Protein AF-A0A0F2PQG6-F1 (afdb_monomer_lite)

pLDDT: mean 86.45, std 10.86, range [51.84, 97.5]

Secondary structure (DSSP, 8-state):
--TTT----EEE--GGG-S-SSSS--SEEES---SS--BTTSGGGHHHHHHHHHHHTS-HHHHHHHHHHHHHS-GGGS-S-SS-S----TTHHHHHHHHHHHHHH--SSHHHHHHSTT--HHHHHHHHHHHHHHH--PPB------B--

Sequence (149 aa):
MNQASGWARRYHWQGDNVESFVNEPHAAVCGNQAGQVLNMVATDSNKSRNATVYLAGDRPDEVIKTIKRLNEMPPDGLRLLNLPAAHPVPRAARLEKILSRLYDLKPASFEEILAVEGVGPATVRAFALVGEVIYGVKPSHEDPVRYSY

Radius of gyration: 17.91 Å; chains: 1; bounding box: 43×32×55 Å

Foldseek 3Di:
DPPVVPDDKDFAADPVPQPDPQACRGPAIEADDPQFAQRRNYPLNPLLFVLLLVQLQDDLVVVLVVLVVQVPDDLPPDPDDPDRSHDNDPPSVLVSVLSVQSNVVSDPGSVVNVVDPSDDPVSSVVSSVCCCVVVVRHGGRDDRHPYHD

Structure (mmCIF, N/CA/C/O backbone):
data_AF-A0A0F2PQG6-F1
#
_entry.id   AF-A0A0F2PQG6-F1
#
loop_
_atom_site.group_PDB
_atom_site.id
_atom_site.type_symbol
_atom_site.label_atom_id
_atom_site.label_alt_id
_atom_site.label_comp_id
_atom_site.label_asym_id
_atom_site.label_entity_id
_atom_site.label_seq_id
_atom_site.pdbx_PDB_ins_code
_atom_site.Cartn_x
_atom_site.Cartn_y
_atom_site.Cartn_z
_atom_site.occupancy
_atom_site.B_iso_or_equiv
_atom_site.auth_seq_id
_atom_site.auth_comp_id
_atom_site.auth_asym_id
_atom_site.auth_atom_id
_atom_site.pdbx_PDB_model_num
ATOM 1 N N . MET A 1 1 ? -14.014 9.866 -1.090 1.00 69.12 1 MET A N 1
ATOM 2 C CA . MET A 1 1 ? -15.396 10.088 -1.557 1.00 69.12 1 MET A CA 1
ATOM 3 C C . MET A 1 1 ? -15.684 9.106 -2.679 1.00 69.12 1 MET A C 1
ATOM 5 O O . MET A 1 1 ? -14.868 8.996 -3.590 1.00 69.12 1 MET A O 1
ATOM 9 N N . ASN A 1 2 ? -16.770 8.346 -2.578 1.00 81.69 2 ASN A N 1
ATOM 10 C CA . ASN A 1 2 ? -17.289 7.540 -3.674 1.00 81.69 2 ASN A CA 1
ATOM 11 C C . ASN A 1 2 ? -17.864 8.502 -4.722 1.00 81.69 2 ASN A C 1
ATOM 13 O O . ASN A 1 2 ? -18.748 9.292 -4.409 1.00 81.69 2 ASN A O 1
ATOM 17 N N . GLN A 1 3 ? -17.329 8.466 -5.942 1.00 84.31 3 GLN A N 1
ATOM 18 C CA . GLN A 1 3 ? -17.708 9.408 -7.001 1.00 84.31 3 GLN A CA 1
ATOM 19 C C . GLN A 1 3 ? -19.119 9.153 -7.553 1.00 84.31 3 GLN A C 1
ATOM 21 O O . GLN A 1 3 ? -19.737 10.076 -8.062 1.00 84.31 3 GLN A O 1
ATOM 26 N N . ALA A 1 4 ? -19.637 7.926 -7.440 1.00 87.00 4 ALA A N 1
ATOM 27 C CA . ALA A 1 4 ? -20.968 7.575 -7.928 1.00 87.00 4 ALA A CA 1
ATOM 28 C C . ALA A 1 4 ? -22.068 7.983 -6.939 1.00 87.00 4 ALA A C 1
ATOM 30 O O . ALA A 1 4 ? -23.090 8.523 -7.343 1.00 87.00 4 ALA A O 1
ATOM 31 N N . SER A 1 5 ? -21.860 7.734 -5.643 1.00 85.38 5 SER A N 1
ATOM 32 C CA . SER A 1 5 ? -22.865 8.033 -4.616 1.00 85.38 5 SER A CA 1
ATOM 33 C C . SER A 1 5 ? -22.683 9.399 -3.948 1.00 85.38 5 SER A C 1
ATOM 35 O O . SER A 1 5 ? -23.576 9.850 -3.241 1.00 85.38 5 SER A O 1
ATOM 37 N N . GLY A 1 6 ? -21.528 10.048 -4.121 1.00 85.94 6 GLY A N 1
ATOM 38 C CA . GLY A 1 6 ? -21.178 11.309 -3.456 1.00 85.94 6 GLY A CA 1
ATOM 39 C C . GLY A 1 6 ? -20.804 11.166 -1.974 1.00 85.94 6 GLY A C 1
ATOM 40 O O . GLY A 1 6 ? -20.377 12.134 -1.351 1.00 85.94 6 GLY A O 1
ATOM 41 N N . TRP A 1 7 ? -20.905 9.966 -1.394 1.00 86.44 7 TRP A N 1
ATOM 42 C CA . TRP A 1 7 ? -20.660 9.740 0.033 1.00 86.44 7 TRP A CA 1
ATOM 43 C C . TRP A 1 7 ? -19.180 9.506 0.360 1.00 86.44 7 TRP A C 1
ATOM 45 O O . TRP A 1 7 ? -18.403 8.973 -0.437 1.00 86.44 7 TRP A O 1
ATOM 55 N N . ALA A 1 8 ? -18.771 9.859 1.577 1.00 89.19 8 ALA A N 1
ATOM 56 C CA . ALA A 1 8 ? -17.450 9.561 2.123 1.00 89.19 8 ALA A CA 1
ATOM 57 C C . ALA A 1 8 ? -17.571 8.903 3.503 1.00 89.19 8 ALA A C 1
ATOM 59 O O . ALA A 1 8 ? -18.499 9.193 4.252 1.00 89.19 8 ALA A O 1
ATOM 60 N N . ARG A 1 9 ? -16.616 8.027 3.832 1.00 91.69 9 ARG A N 1
ATOM 61 C CA . ARG A 1 9 ? -16.484 7.455 5.177 1.00 91.69 9 ARG A CA 1
ATOM 62 C C . ARG A 1 9 ? -15.875 8.485 6.120 1.00 91.69 9 ARG A C 1
ATOM 64 O O . ARG A 1 9 ? -15.018 9.264 5.697 1.00 91.69 9 ARG A O 1
ATOM 71 N N . ARG A 1 10 ? -16.288 8.454 7.384 1.00 93.19 10 ARG A N 1
ATOM 72 C CA . ARG A 1 10 ? -15.707 9.248 8.469 1.00 93.19 10 ARG A CA 1
ATOM 73 C C . ARG A 1 10 ? -14.801 8.349 9.298 1.00 93.19 10 ARG A C 1
ATOM 75 O O . ARG A 1 10 ? -15.239 7.308 9.778 1.00 93.19 10 ARG A O 1
ATOM 82 N N . TYR A 1 11 ? -13.545 8.748 9.427 1.00 93.56 11 TYR A N 1
ATOM 83 C CA . TYR A 1 11 ? -12.532 8.021 10.181 1.00 93.56 11 TYR A CA 1
ATOM 84 C C . TYR A 1 11 ? -12.306 8.746 11.502 1.00 93.56 11 TYR A C 1
ATOM 86 O O . TYR A 1 11 ? -12.024 9.943 11.505 1.00 93.56 11 TYR A O 1
ATOM 94 N N . HIS A 1 12 ? -12.459 8.031 12.612 1.00 93.44 12 HIS A N 1
ATOM 95 C CA . HIS A 1 12 ? -12.332 8.581 13.956 1.00 93.44 12 HIS A CA 1
ATOM 96 C C . HIS A 1 12 ? -11.060 8.062 14.611 1.00 93.44 12 HIS A C 1
ATOM 98 O O . HIS A 1 12 ? -10.845 6.853 14.704 1.00 93.44 12 HIS A O 1
ATOM 104 N N . TRP A 1 13 ? -10.229 9.000 15.049 1.00 92.88 13 TRP A N 1
ATOM 105 C CA . TRP A 1 13 ? -8.977 8.745 15.745 1.00 92.88 13 TRP A CA 1
ATOM 106 C C . TRP A 1 13 ? -9.154 9.182 17.193 1.00 92.88 13 TRP A C 1
ATOM 108 O O . TRP A 1 13 ? -9.663 10.273 17.451 1.00 92.88 13 TRP A O 1
ATOM 118 N N . GLN A 1 14 ? -8.748 8.333 18.129 1.00 89.75 14 GLN A N 1
ATOM 119 C CA . GLN A 1 14 ? -8.690 8.679 19.542 1.00 89.75 14 GLN A CA 1
ATOM 120 C C . GLN A 1 14 ? -7.217 8.730 19.919 1.00 89.75 14 GLN A C 1
ATOM 122 O O . GLN A 1 14 ? -6.622 7.681 20.127 1.00 89.75 14 GLN A O 1
ATOM 127 N N . GLY A 1 15 ? -6.638 9.936 19.919 1.00 85.56 15 GLY A N 1
ATOM 128 C CA . GLY A 1 15 ? -5.185 10.149 19.961 1.00 85.56 15 GLY A CA 1
ATOM 129 C C . GLY A 1 15 ? -4.469 9.363 21.058 1.00 85.56 15 GLY A C 1
ATOM 130 O O . GLY A 1 15 ? -3.452 8.742 20.778 1.00 85.56 15 GLY A O 1
ATOM 131 N N . ASP A 1 16 ? -5.061 9.297 22.251 1.00 89.00 16 ASP A N 1
ATOM 132 C CA . ASP A 1 16 ? -4.507 8.572 23.405 1.00 89.00 16 ASP A CA 1
ATOM 133 C C . ASP A 1 16 ? -4.369 7.053 23.182 1.00 89.00 16 ASP A C 1
ATOM 135 O O . ASP A 1 16 ? -3.598 6.399 23.876 1.00 89.00 16 ASP A O 1
ATOM 139 N N . ASN A 1 17 ? -5.096 6.494 22.210 1.00 87.00 17 ASN A N 1
ATOM 140 C CA . ASN A 1 17 ? -5.131 5.065 21.893 1.00 87.00 17 ASN A CA 1
ATOM 141 C C . ASN A 1 17 ? -4.442 4.728 20.556 1.00 87.00 17 ASN A C 1
ATOM 143 O O . ASN A 1 17 ? -4.485 3.574 20.129 1.00 87.00 17 ASN A O 1
ATOM 147 N N . VAL A 1 18 ? -3.862 5.706 19.847 1.00 92.50 18 VAL A N 1
ATOM 148 C CA . VAL A 1 18 ? -3.194 5.445 18.562 1.00 92.50 18 VAL A CA 1
ATOM 149 C C . VAL A 1 18 ? -1.755 5.003 18.813 1.00 92.50 18 VAL A C 1
ATOM 151 O O . VAL A 1 18 ? -0.879 5.823 19.071 1.00 92.50 18 VAL A O 1
ATOM 154 N N . GLU A 1 19 ? -1.504 3.701 18.690 1.00 92.81 19 GLU A N 1
ATOM 155 C CA . GLU A 1 19 ? -0.155 3.121 18.804 1.00 92.81 19 GLU A CA 1
ATOM 156 C C . GLU A 1 19 ? 0.602 3.090 17.464 1.00 92.81 19 GLU A C 1
ATOM 158 O O . GLU A 1 19 ? 1.830 3.091 17.433 1.00 92.81 19 GLU A O 1
ATOM 163 N N . SER A 1 20 ? -0.120 3.058 16.341 1.00 94.06 20 SER A N 1
ATOM 164 C CA . SER A 1 20 ? 0.443 3.046 14.987 1.00 94.06 20 SER A CA 1
ATOM 165 C C . SER A 1 20 ? -0.501 3.742 14.019 1.00 94.06 20 SER A C 1
ATOM 167 O O . SER A 1 20 ? -1.717 3.596 14.125 1.00 94.06 20 SER A O 1
ATOM 169 N N . PHE A 1 21 ? 0.046 4.441 13.022 1.00 93.62 21 PHE A N 1
ATOM 170 C CA . PHE A 1 21 ? -0.755 5.081 11.977 1.00 93.62 21 PHE A CA 1
ATOM 171 C C . PHE A 1 21 ? -1.148 4.123 10.849 1.00 93.62 21 PHE A C 1
ATOM 173 O O . PHE A 1 21 ? -1.991 4.455 10.012 1.00 93.62 21 PHE A O 1
ATOM 180 N N . VAL A 1 22 ? -0.557 2.926 10.819 1.00 95.81 22 VAL A N 1
ATOM 181 C CA . VAL A 1 22 ? -0.751 1.929 9.755 1.00 95.81 22 VAL A CA 1
ATOM 182 C C . VAL A 1 22 ? -1.233 0.575 10.255 1.00 95.81 22 VAL A C 1
ATOM 184 O O . VAL A 1 22 ? -1.389 -0.341 9.448 1.00 95.81 22 VAL A O 1
ATOM 187 N N . ASN A 1 23 ? -1.475 0.436 11.556 1.00 96.62 23 ASN A N 1
ATOM 188 C CA . ASN A 1 23 ? -2.020 -0.777 12.144 1.00 96.62 23 ASN A CA 1
ATOM 189 C C . ASN A 1 23 ? -3.152 -0.437 13.115 1.00 96.62 23 ASN A C 1
ATOM 191 O O . ASN A 1 23 ? -2.897 0.100 14.185 1.00 96.62 23 ASN A O 1
ATOM 195 N N . GLU A 1 24 ? -4.389 -0.723 12.707 1.00 95.19 24 GLU A N 1
ATOM 196 C CA . GLU A 1 24 ? -5.619 -0.428 13.457 1.00 95.19 24 GLU A CA 1
ATOM 197 C C . GLU A 1 24 ? -5.676 0.992 14.079 1.00 95.19 24 GLU A C 1
ATOM 199 O O . GLU A 1 24 ? -6.054 1.136 15.240 1.00 95.19 24 GLU A O 1
ATOM 204 N N . PRO A 1 25 ? -5.361 2.078 13.332 1.00 95.12 25 PRO A N 1
ATOM 205 C CA . PRO A 1 25 ? -5.304 3.436 13.899 1.00 95.12 25 PRO A CA 1
ATOM 206 C C . PRO A 1 25 ? -6.679 4.002 14.293 1.00 95.12 25 PRO A C 1
ATOM 208 O O . PRO A 1 25 ? -6.782 5.037 14.951 1.00 95.12 25 PRO A O 1
ATOM 211 N N . HIS A 1 26 ? -7.762 3.387 13.814 1.00 94.44 26 HIS A N 1
ATOM 212 C CA . HIS A 1 26 ? -9.105 3.947 13.881 1.00 94.44 26 HIS A CA 1
ATOM 213 C C . HIS A 1 26 ? -9.875 3.406 15.087 1.00 94.44 26 HIS A C 1
ATOM 215 O O . HIS A 1 26 ? -10.174 2.215 15.162 1.00 94.44 26 HIS A O 1
ATOM 221 N N . ALA A 1 27 ? -10.326 4.304 15.965 1.00 92.81 27 ALA A N 1
ATOM 222 C CA . ALA A 1 27 ? -11.284 3.962 17.016 1.00 92.81 27 ALA A CA 1
ATOM 223 C C . ALA A 1 27 ? -12.649 3.571 16.416 1.00 92.81 27 ALA A C 1
ATOM 225 O O . ALA A 1 27 ? -13.324 2.654 16.893 1.00 92.81 27 ALA A O 1
ATOM 226 N N . ALA A 1 28 ? -13.045 4.242 15.329 1.00 92.75 28 ALA A N 1
ATOM 227 C CA . ALA A 1 28 ? -14.241 3.913 14.564 1.00 92.75 28 ALA A CA 1
ATOM 228 C C . ALA A 1 28 ? -14.132 4.359 13.100 1.00 92.75 28 ALA A C 1
ATOM 230 O O . ALA A 1 28 ? -13.486 5.358 12.775 1.00 92.75 28 ALA A O 1
ATOM 231 N N . VAL A 1 29 ? -14.837 3.642 12.223 1.00 94.50 29 VAL A N 1
ATOM 232 C CA . VAL A 1 29 ? -15.078 4.047 10.835 1.00 94.50 29 VAL A CA 1
ATOM 233 C C . VAL A 1 29 ? -16.584 4.042 10.600 1.00 94.50 29 VAL A C 1
ATOM 235 O O . VAL A 1 29 ? -17.230 3.000 10.730 1.00 94.50 29 VAL A O 1
ATOM 238 N N . CYS A 1 30 ? -17.136 5.207 10.268 1.00 94.06 30 CYS A N 1
ATOM 239 C CA . CYS A 1 30 ? -18.568 5.397 10.052 1.00 94.06 30 CYS A CA 1
ATOM 240 C C . CYS A 1 30 ? -18.869 5.607 8.562 1.00 94.06 30 CYS A C 1
ATOM 242 O O . CYS A 1 30 ? -18.208 6.405 7.886 1.00 94.06 30 CYS A O 1
ATOM 244 N N . GLY A 1 31 ? -19.875 4.909 8.046 1.00 91.12 31 GLY A N 1
ATOM 245 C CA . GLY A 1 31 ? -20.348 5.022 6.670 1.00 91.12 31 GLY A CA 1
ATOM 246 C C . GLY A 1 31 ? -21.074 3.761 6.212 1.00 91.12 31 GLY A C 1
ATOM 247 O O . GLY A 1 31 ? -21.357 2.869 7.000 1.00 91.12 31 GLY A O 1
ATOM 248 N N . ASN A 1 32 ? -21.349 3.666 4.914 1.00 89.38 32 ASN A N 1
ATOM 249 C CA . ASN A 1 32 ? -21.973 2.471 4.351 1.00 89.38 32 ASN A CA 1
ATOM 250 C C . ASN A 1 32 ? -20.923 1.391 4.070 1.00 89.38 32 ASN A C 1
ATOM 252 O O . ASN A 1 32 ? -19.852 1.679 3.513 1.00 89.38 32 ASN A O 1
ATOM 256 N N . GLN A 1 33 ? -21.261 0.147 4.415 1.00 87.69 33 GLN A N 1
ATOM 257 C CA . GLN A 1 33 ? -20.482 -1.019 4.012 1.00 87.69 33 GLN A CA 1
ATOM 258 C C . GLN A 1 33 ? -20.489 -1.152 2.484 1.00 87.69 33 GLN A C 1
ATOM 260 O O . GLN A 1 33 ? -21.506 -0.945 1.822 1.00 87.69 33 GLN A O 1
ATOM 265 N N . ALA A 1 34 ? -19.328 -1.473 1.926 1.00 83.94 34 ALA A N 1
ATOM 266 C CA . ALA A 1 34 ? -19.084 -1.634 0.497 1.00 83.94 34 ALA A CA 1
ATOM 267 C C . ALA A 1 34 ? -18.721 -3.084 0.121 1.00 83.94 34 ALA A C 1
ATOM 269 O O . ALA A 1 34 ? -18.390 -3.349 -1.034 1.00 83.94 34 ALA A O 1
ATOM 270 N N . GLY A 1 35 ? -18.789 -4.024 1.071 1.00 86.12 35 GLY A N 1
ATOM 271 C CA . GLY A 1 35 ? -18.438 -5.427 0.855 1.00 86.12 35 GL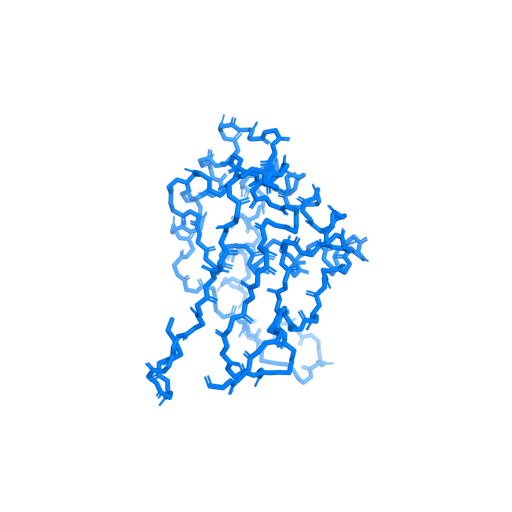Y A CA 1
ATOM 272 C C . GLY A 1 35 ? -16.927 -5.639 0.908 1.00 86.12 35 GLY A C 1
ATOM 273 O O . GLY A 1 35 ? -16.334 -5.525 1.973 1.00 86.12 35 GLY A O 1
ATOM 274 N N . GLN A 1 36 ? -16.299 -5.953 -0.228 1.00 89.88 36 GLN A N 1
ATOM 275 C CA . GLN A 1 36 ? -14.852 -6.180 -0.286 1.00 89.88 36 GLN A CA 1
ATOM 276 C C . GLN A 1 36 ? -14.085 -4.868 -0.465 1.00 89.88 36 GLN A C 1
ATOM 278 O O . GLN A 1 36 ? -14.170 -4.214 -1.508 1.00 89.88 36 GLN A O 1
ATOM 283 N N . VAL A 1 37 ? -13.289 -4.503 0.539 1.00 92.00 37 VAL A N 1
ATOM 284 C CA . VAL A 1 37 ? -12.478 -3.280 0.543 1.00 92.00 37 VAL A CA 1
ATOM 285 C C . VAL A 1 37 ? -11.050 -3.632 0.906 1.00 92.00 37 VAL A C 1
ATOM 287 O O . VAL A 1 37 ? -10.818 -4.216 1.952 1.00 92.00 37 VAL A O 1
ATOM 290 N N . LEU A 1 38 ? -10.080 -3.224 0.084 1.00 94.69 38 LEU A N 1
ATOM 291 C CA . LEU A 1 38 ? -8.670 -3.372 0.442 1.00 94.69 38 LEU A CA 1
ATOM 292 C C . LEU A 1 38 ? -8.361 -2.560 1.710 1.00 94.69 38 LEU A C 1
ATOM 294 O O . LEU A 1 38 ? -8.299 -1.327 1.662 1.00 94.69 38 LEU A O 1
ATOM 298 N N . ASN A 1 39 ? -8.124 -3.255 2.818 1.00 95.88 39 ASN A N 1
ATOM 299 C CA . ASN A 1 39 ? -7.849 -2.670 4.120 1.00 95.88 39 ASN A CA 1
ATOM 300 C C . ASN A 1 39 ? -6.388 -2.911 4.521 1.00 95.88 39 ASN A C 1
ATOM 302 O O . ASN A 1 39 ? -6.057 -3.834 5.264 1.00 95.88 39 ASN A O 1
ATOM 306 N N . MET A 1 40 ? -5.490 -2.047 4.043 1.00 96.75 40 MET A N 1
ATOM 307 C CA . MET A 1 40 ? -4.054 -2.154 4.340 1.00 96.75 40 MET A CA 1
ATOM 308 C C . MET A 1 40 ? -3.684 -1.814 5.785 1.00 96.75 40 MET A C 1
ATOM 310 O O . MET A 1 40 ? -2.555 -2.094 6.177 1.00 96.75 40 MET A O 1
ATOM 314 N N . VAL A 1 41 ? -4.598 -1.238 6.573 1.00 96.38 41 VAL A N 1
ATOM 315 C CA . VAL A 1 41 ? -4.353 -0.928 7.992 1.00 96.38 41 VAL A CA 1
ATOM 316 C C . VAL A 1 41 ? -4.865 -2.009 8.940 1.00 96.38 41 VAL A C 1
ATOM 318 O O . VAL A 1 41 ? -4.593 -1.927 10.131 1.00 96.38 41 VAL A O 1
ATOM 321 N N . ALA A 1 42 ? -5.553 -3.035 8.427 1.00 97.12 42 ALA A N 1
ATOM 322 C CA . ALA A 1 42 ? -5.938 -4.192 9.227 1.00 97.12 42 ALA A CA 1
ATOM 323 C C . ALA A 1 42 ? -4.703 -4.903 9.794 1.00 97.12 42 ALA A C 1
ATOM 325 O O . ALA A 1 42 ? -3.683 -5.015 9.101 1.00 97.12 42 ALA A O 1
ATOM 326 N N . THR A 1 43 ? -4.800 -5.462 10.997 1.00 96.62 43 THR A N 1
ATOM 327 C CA . THR A 1 43 ? -3.711 -6.270 11.583 1.00 96.62 43 THR A CA 1
ATOM 328 C C . THR A 1 43 ? -3.306 -7.421 10.662 1.00 96.62 43 THR A C 1
ATOM 330 O O . THR A 1 43 ? -2.116 -7.634 10.408 1.00 96.62 43 THR A O 1
ATOM 333 N N . ASP A 1 44 ? -4.286 -8.074 10.042 1.00 96.56 44 ASP A N 1
ATOM 334 C CA . ASP A 1 44 ? -4.071 -9.184 9.108 1.00 96.56 44 ASP A CA 1
ATOM 335 C C . ASP A 1 44 ? -3.285 -8.781 7.849 1.00 96.56 44 ASP A C 1
ATOM 337 O O . ASP A 1 44 ? -2.608 -9.605 7.233 1.00 96.56 44 ASP A O 1
ATOM 341 N N . SER A 1 45 ? -3.280 -7.491 7.501 1.00 97.50 45 SER A N 1
ATOM 342 C CA . SER A 1 45 ? -2.541 -6.955 6.352 1.00 97.50 45 SER A CA 1
ATOM 343 C C . SER A 1 45 ? -1.047 -6.746 6.617 1.00 97.50 45 SER A C 1
ATOM 345 O O . SER A 1 45 ? -0.337 -6.286 5.721 1.00 97.50 45 SER A O 1
ATOM 347 N N . ASN A 1 46 ? -0.526 -7.094 7.800 1.00 97.19 46 ASN A N 1
ATOM 348 C CA . ASN A 1 46 ? 0.871 -6.836 8.163 1.00 97.19 46 ASN A CA 1
ATOM 349 C C . ASN A 1 46 ? 1.881 -7.430 7.166 1.00 97.19 46 ASN A C 1
ATOM 351 O O . ASN A 1 46 ? 2.811 -6.756 6.725 1.00 97.19 46 ASN A O 1
ATOM 355 N N . LYS A 1 47 ? 1.664 -8.676 6.731 1.00 97.12 47 LYS A N 1
ATOM 356 C CA . LYS A 1 47 ? 2.536 -9.317 5.732 1.00 97.12 47 LYS A CA 1
ATOM 357 C C . LYS A 1 47 ? 2.477 -8.609 4.375 1.00 97.12 47 LYS A C 1
ATOM 359 O O . LYS A 1 47 ? 3.504 -8.486 3.714 1.00 97.12 47 LYS A O 1
ATOM 364 N N . SER A 1 48 ? 1.303 -8.111 3.985 1.00 96.50 48 SER A N 1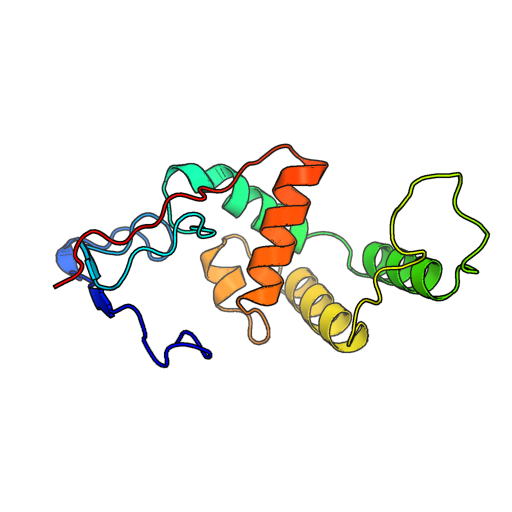
ATOM 365 C CA . SER A 1 48 ? 1.123 -7.349 2.744 1.00 96.50 48 SER A CA 1
ATOM 366 C C . SER A 1 48 ? 1.821 -5.981 2.810 1.00 96.50 48 SER A C 1
ATOM 368 O O . SER A 1 48 ? 2.485 -5.574 1.853 1.00 96.50 48 SER A O 1
ATOM 370 N N . ARG A 1 49 ? 1.777 -5.302 3.969 1.00 96.88 49 ARG A N 1
ATOM 371 C CA . ARG A 1 49 ? 2.560 -4.077 4.218 1.00 96.88 49 ARG A CA 1
ATOM 372 C C . ARG A 1 49 ? 4.062 -4.337 4.104 1.00 96.88 49 ARG A C 1
ATOM 374 O O . ARG A 1 49 ? 4.745 -3.605 3.395 1.00 96.88 49 ARG A O 1
ATOM 381 N N . ASN A 1 50 ? 4.565 -5.411 4.712 1.00 95.81 50 ASN A N 1
ATOM 382 C CA . ASN A 1 50 ? 5.986 -5.768 4.634 1.00 95.81 50 ASN A CA 1
ATOM 383 C C . ASN A 1 50 ? 6.426 -6.101 3.204 1.00 95.81 50 ASN A C 1
ATOM 385 O O . ASN A 1 50 ? 7.490 -5.664 2.774 1.00 95.81 50 ASN A O 1
ATOM 389 N N . ALA A 1 51 ? 5.598 -6.816 2.438 1.00 94.31 51 ALA A N 1
ATOM 390 C CA . ALA A 1 51 ? 5.881 -7.056 1.026 1.00 94.31 51 ALA A CA 1
ATOM 391 C C . ALA A 1 51 ? 5.863 -5.764 0.202 1.00 94.31 51 ALA A C 1
ATOM 393 O O . ALA A 1 51 ? 6.661 -5.627 -0.715 1.00 94.31 51 ALA A O 1
ATOM 394 N N . THR A 1 52 ? 5.008 -4.796 0.546 1.00 94.19 52 THR A N 1
ATOM 395 C CA . THR A 1 52 ? 5.030 -3.468 -0.088 1.00 94.19 52 THR A CA 1
ATOM 396 C C . THR A 1 52 ? 6.359 -2.758 0.169 1.00 94.19 52 THR A C 1
ATOM 398 O O . THR A 1 52 ? 6.929 -2.193 -0.760 1.00 94.19 52 THR A O 1
ATOM 401 N N . VAL A 1 53 ? 6.881 -2.827 1.399 1.00 94.38 53 VAL A N 1
ATOM 402 C CA . VAL A 1 53 ? 8.205 -2.278 1.744 1.00 94.38 53 VAL A CA 1
ATOM 403 C C . VAL A 1 53 ? 9.315 -2.966 0.964 1.00 94.38 53 VAL A C 1
ATOM 405 O O . VAL A 1 53 ? 10.150 -2.300 0.358 1.00 94.38 53 VAL A O 1
ATOM 408 N N . TYR A 1 54 ? 9.278 -4.294 0.911 1.00 91.69 54 TYR A N 1
ATOM 409 C CA . TYR A 1 54 ? 10.236 -5.084 0.150 1.00 91.69 54 TYR A CA 1
ATOM 410 C C . TYR A 1 54 ? 10.228 -4.727 -1.346 1.00 91.69 54 TYR A C 1
ATOM 412 O O . TYR A 1 54 ? 11.266 -4.378 -1.901 1.00 91.69 54 TYR A O 1
ATOM 420 N N . LEU A 1 55 ? 9.049 -4.726 -1.975 1.00 89.25 55 LEU A N 1
ATOM 421 C CA . LEU A 1 55 ? 8.863 -4.408 -3.394 1.00 89.25 55 LEU A CA 1
ATOM 422 C C . LEU A 1 55 ? 9.254 -2.967 -3.744 1.00 89.25 55 LEU A C 1
ATOM 424 O O . LEU A 1 55 ? 9.687 -2.700 -4.860 1.00 89.25 55 LEU A O 1
ATOM 428 N N . ALA A 1 56 ? 9.102 -2.022 -2.814 1.00 88.00 56 ALA A N 1
ATOM 429 C CA . ALA A 1 56 ? 9.533 -0.641 -3.023 1.00 88.00 56 ALA A CA 1
ATOM 430 C C . ALA A 1 56 ? 11.065 -0.502 -3.111 1.00 88.00 56 ALA A C 1
ATOM 432 O O . ALA A 1 56 ? 11.551 0.471 -3.686 1.00 88.00 56 ALA A O 1
ATOM 433 N N . GLY A 1 57 ? 11.812 -1.465 -2.560 1.00 82.94 57 GLY A N 1
ATOM 434 C CA . GLY A 1 57 ? 13.271 -1.533 -2.634 1.00 82.94 57 GLY A CA 1
ATOM 435 C C . GLY A 1 57 ? 13.820 -2.218 -3.891 1.00 82.94 57 GLY A C 1
ATOM 436 O O . GLY A 1 57 ? 15.039 -2.232 -4.078 1.00 82.94 57 GLY A O 1
ATOM 437 N N . ASP A 1 58 ? 12.963 -2.777 -4.752 1.00 78.94 58 ASP A N 1
ATOM 438 C CA . ASP A 1 58 ? 13.393 -3.430 -5.991 1.00 78.94 58 ASP A CA 1
ATOM 439 C C . ASP A 1 58 ? 13.873 -2.423 -7.042 1.00 78.94 58 ASP A C 1
ATOM 441 O O . ASP A 1 58 ? 13.419 -1.280 -7.108 1.00 78.94 58 ASP A O 1
ATOM 445 N N . ARG A 1 59 ? 14.794 -2.868 -7.909 1.00 79.38 59 ARG A N 1
ATOM 446 C CA . ARG A 1 59 ? 15.366 -2.031 -8.973 1.00 79.38 59 ARG A CA 1
ATOM 447 C C . ARG A 1 59 ? 14.288 -1.641 -9.997 1.00 79.38 59 ARG A C 1
ATOM 449 O O . AR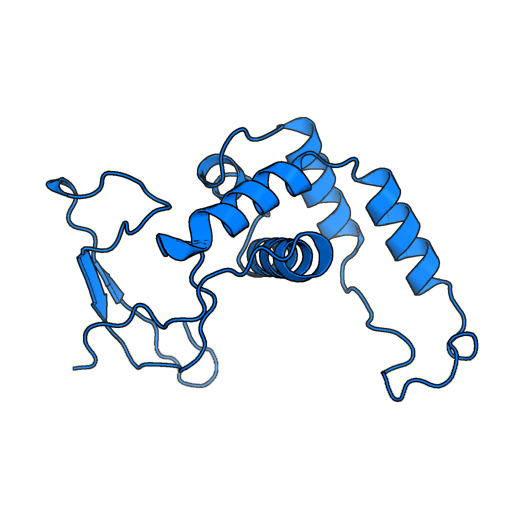G A 1 59 ? 13.806 -2.520 -10.718 1.00 79.38 59 ARG A O 1
ATOM 456 N N . PRO A 1 60 ? 13.971 -0.341 -10.152 1.00 80.50 60 PRO A N 1
ATOM 457 C CA . PRO A 1 60 ? 12.941 0.123 -11.081 1.00 80.50 60 PRO A CA 1
ATOM 458 C C . PRO A 1 60 ? 13.222 -0.266 -12.536 1.00 80.50 60 PRO A C 1
ATOM 460 O O . PRO A 1 60 ? 12.290 -0.556 -13.284 1.00 80.50 60 PRO A O 1
ATOM 463 N N . ASP A 1 61 ? 14.497 -0.321 -12.930 1.00 83.19 61 ASP A N 1
ATOM 464 C CA . ASP A 1 61 ? 14.920 -0.552 -14.315 1.00 83.19 61 ASP A CA 1
ATOM 465 C C . ASP A 1 61 ? 14.375 -1.857 -14.905 1.00 83.19 61 ASP A C 1
ATOM 467 O O . ASP A 1 61 ? 13.902 -1.871 -16.043 1.00 83.19 61 ASP A O 1
ATOM 471 N N . GLU A 1 62 ? 14.377 -2.948 -14.134 1.00 81.38 62 GLU A N 1
ATOM 472 C CA . GLU A 1 62 ? 13.873 -4.247 -14.600 1.00 81.38 62 GLU A CA 1
ATOM 473 C C . GLU A 1 62 ? 12.347 -4.233 -14.771 1.00 81.38 62 GLU A C 1
ATOM 475 O O . GLU A 1 62 ? 11.810 -4.777 -15.745 1.00 81.38 62 GLU A O 1
ATOM 480 N N . VAL A 1 63 ? 11.639 -3.536 -13.876 1.00 79.81 63 VAL A N 1
ATOM 481 C CA . VAL A 1 63 ? 10.184 -3.348 -13.963 1.00 79.81 63 VAL A CA 1
ATOM 482 C C . VAL A 1 63 ? 9.837 -2.525 -15.203 1.00 79.81 63 VAL A C 1
ATOM 484 O O . VAL A 1 63 ? 8.984 -2.922 -16.000 1.00 79.81 63 VAL A O 1
ATOM 487 N N . ILE A 1 64 ? 10.539 -1.412 -15.427 1.00 83.19 64 ILE A N 1
ATOM 488 C CA . ILE A 1 64 ? 10.315 -0.536 -16.581 1.00 83.19 64 ILE A CA 1
ATOM 489 C C . ILE A 1 64 ? 10.666 -1.235 -17.892 1.00 83.19 64 ILE A C 1
ATOM 491 O O . ILE A 1 64 ? 9.903 -1.140 -18.856 1.00 83.19 64 ILE A O 1
ATOM 495 N N . LYS A 1 65 ? 11.770 -1.982 -17.935 1.00 85.00 65 LYS A N 1
ATOM 496 C CA . LYS A 1 65 ? 12.153 -2.798 -19.092 1.00 85.00 65 LYS A CA 1
ATOM 497 C C . LYS A 1 65 ? 11.073 -3.823 -19.436 1.00 85.00 65 LYS A C 1
ATOM 499 O O . LYS A 1 65 ? 10.723 -3.969 -20.607 1.00 85.00 65 LYS A O 1
ATOM 504 N N . THR A 1 66 ? 10.506 -4.483 -18.428 1.00 81.06 66 THR A N 1
ATOM 505 C CA . THR A 1 66 ? 9.410 -5.444 -18.612 1.00 81.06 66 THR A CA 1
ATOM 506 C C . THR A 1 66 ? 8.151 -4.760 -19.144 1.00 81.06 66 THR A C 1
ATOM 508 O O . THR A 1 66 ? 7.567 -5.234 -20.116 1.00 81.06 66 THR A O 1
ATOM 511 N N . ILE A 1 67 ? 7.765 -3.610 -18.583 1.00 79.12 67 ILE A N 1
ATOM 512 C CA . ILE A 1 67 ? 6.597 -2.841 -19.044 1.00 79.12 67 ILE A CA 1
ATOM 513 C C . ILE A 1 67 ? 6.777 -2.354 -20.488 1.00 79.12 67 ILE A C 1
ATOM 515 O O . ILE A 1 67 ? 5.850 -2.471 -21.288 1.00 79.12 67 ILE A O 1
ATOM 519 N N . LYS A 1 68 ? 7.959 -1.832 -20.846 1.00 81.94 68 LYS A N 1
ATOM 520 C CA . LYS A 1 68 ? 8.270 -1.403 -22.222 1.00 81.94 68 LYS A CA 1
ATOM 521 C C . LYS A 1 68 ? 8.140 -2.570 -23.197 1.00 81.94 68 LYS A C 1
ATOM 523 O O . LYS A 1 68 ? 7.408 -2.457 -24.173 1.00 81.94 68 LYS A O 1
ATOM 528 N N . ARG A 1 69 ? 8.731 -3.720 -22.855 1.00 81.25 69 ARG A N 1
ATOM 529 C CA . ARG A 1 69 ? 8.609 -4.950 -23.646 1.00 81.25 69 ARG A CA 1
ATOM 530 C C . ARG A 1 69 ? 7.151 -5.375 -23.833 1.00 81.25 69 ARG A C 1
ATOM 532 O O . ARG A 1 69 ? 6.779 -5.723 -24.943 1.00 81.25 69 ARG A O 1
ATOM 539 N N . LEU A 1 70 ? 6.330 -5.339 -22.780 1.00 75.12 70 LEU A N 1
ATOM 540 C CA . LEU A 1 70 ? 4.905 -5.689 -22.866 1.00 75.12 70 LEU A CA 1
ATOM 541 C C . LEU A 1 70 ? 4.122 -4.743 -23.787 1.00 75.12 70 LEU A C 1
ATOM 543 O O . LEU A 1 70 ? 3.270 -5.206 -24.536 1.00 75.12 70 LEU A O 1
ATOM 547 N N . ASN A 1 71 ? 4.422 -3.441 -23.765 1.00 74.44 71 ASN A N 1
ATOM 548 C CA . ASN A 1 71 ? 3.779 -2.466 -24.654 1.00 74.44 71 ASN A CA 1
ATOM 549 C C . ASN A 1 71 ? 4.188 -2.635 -26.128 1.00 74.44 71 ASN A C 1
ATOM 551 O O . ASN A 1 71 ? 3.423 -2.269 -27.015 1.00 74.44 71 ASN A O 1
ATOM 555 N N . GLU A 1 72 ? 5.388 -3.155 -26.387 1.00 78.38 72 GLU A N 1
ATOM 556 C CA . GLU A 1 72 ? 5.922 -3.396 -27.734 1.00 78.38 72 GLU A CA 1
ATOM 557 C C . GLU A 1 72 ? 5.508 -4.764 -28.308 1.00 78.38 72 GLU A C 1
ATOM 559 O O . GLU A 1 72 ? 5.722 -5.023 -29.493 1.00 78.38 72 GLU A O 1
ATOM 564 N N . MET A 1 73 ? 4.927 -5.658 -27.496 1.00 70.56 73 MET A N 1
ATOM 565 C CA . MET A 1 73 ? 4.518 -6.986 -27.956 1.00 70.56 73 MET A CA 1
ATOM 566 C C . MET A 1 73 ? 3.303 -6.908 -28.895 1.00 70.56 73 MET A C 1
ATOM 568 O O . MET A 1 73 ? 2.312 -6.250 -28.572 1.00 70.56 73 MET A O 1
ATOM 572 N N . PRO A 1 74 ? 3.337 -7.611 -30.044 1.00 69.00 74 PRO A N 1
ATOM 573 C CA . PRO A 1 74 ? 2.196 -7.676 -30.943 1.00 69.00 74 PRO A CA 1
ATOM 574 C C . PRO A 1 74 ? 1.024 -8.436 -30.289 1.00 69.00 74 PRO A C 1
ATOM 576 O O . PRO A 1 74 ? 1.265 -9.419 -29.578 1.00 69.00 74 PRO A O 1
ATOM 579 N N . PRO A 1 75 ? -0.235 -8.041 -30.565 1.00 64.19 75 PRO A N 1
ATOM 580 C CA . PRO A 1 75 ? -1.433 -8.633 -29.955 1.00 64.19 75 PRO A CA 1
ATOM 581 C C . PRO A 1 75 ? -1.549 -10.155 -30.130 1.00 64.19 75 PRO A C 1
ATOM 583 O O . PRO A 1 75 ? -2.116 -10.836 -29.281 1.00 64.19 75 PRO A O 1
ATOM 586 N N . ASP A 1 76 ? -0.975 -10.689 -31.209 1.00 67.75 76 ASP A N 1
ATOM 587 C CA . ASP A 1 76 ? -1.191 -12.067 -31.661 1.00 67.75 76 ASP A CA 1
ATOM 588 C C . ASP A 1 76 ? -0.170 -13.079 -31.093 1.00 67.75 76 ASP A C 1
ATOM 590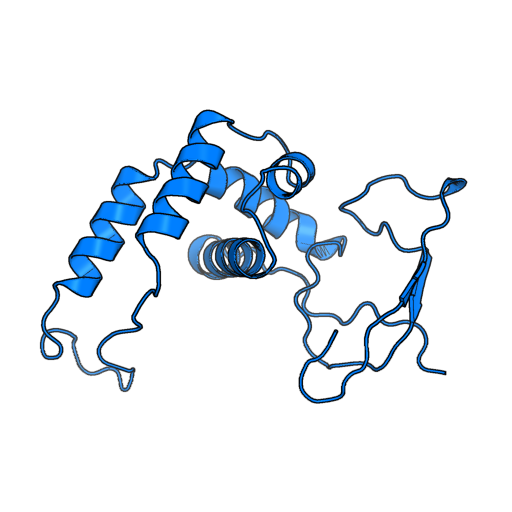 O O . ASP A 1 76 ? -0.193 -14.260 -31.435 1.00 67.75 76 ASP A O 1
ATOM 594 N N . GLY A 1 77 ? 0.759 -12.637 -30.233 1.00 59.06 77 GLY A N 1
ATOM 595 C CA . GLY A 1 77 ? 1.876 -13.455 -29.732 1.00 59.06 77 GLY A CA 1
ATOM 596 C C . GLY A 1 77 ? 1.595 -14.300 -28.480 1.00 59.06 77 GLY A C 1
ATOM 597 O O . GLY A 1 77 ? 2.461 -15.074 -28.064 1.00 59.06 77 GLY A O 1
ATOM 598 N N . LEU A 1 78 ? 0.426 -14.162 -27.849 1.00 58.09 78 LEU A N 1
ATOM 599 C CA . LEU A 1 78 ? 0.094 -14.842 -26.592 1.00 58.09 78 LEU A CA 1
ATOM 600 C C . LEU A 1 78 ? -0.840 -16.036 -26.840 1.00 58.09 78 LEU A C 1
ATOM 602 O O . LEU A 1 78 ? -1.953 -15.901 -27.338 1.00 58.09 78 LEU A O 1
ATOM 606 N N . ARG A 1 79 ? -0.352 -17.234 -26.488 1.00 52.53 79 ARG A N 1
ATOM 607 C CA . ARG A 1 79 ? -1.091 -18.507 -26.511 1.00 52.53 79 ARG A CA 1
ATOM 608 C C . ARG A 1 79 ? -2.478 -18.367 -25.866 1.00 52.53 79 ARG A C 1
ATOM 610 O O . ARG A 1 79 ? -2.574 -17.852 -24.758 1.00 52.53 79 ARG A O 1
ATOM 617 N N . LEU A 1 80 ? -3.486 -18.915 -26.555 1.00 51.84 80 LEU A N 1
ATOM 618 C CA . LEU A 1 80 ? -4.886 -19.146 -26.159 1.00 51.84 80 LEU A CA 1
ATOM 619 C C . LEU A 1 80 ? -5.159 -19.062 -24.637 1.00 51.84 80 LEU A C 1
ATOM 621 O O . LEU A 1 80 ? -5.195 -20.060 -23.921 1.00 51.84 80 LEU A O 1
ATOM 625 N N . LEU A 1 81 ? -5.414 -17.851 -24.163 1.00 54.72 81 LEU A N 1
ATOM 626 C CA . LEU A 1 81 ? -6.118 -17.535 -22.926 1.00 54.72 81 LEU A CA 1
ATOM 627 C C . LEU A 1 81 ? -7.110 -16.446 -23.329 1.00 54.72 81 LEU A C 1
ATOM 629 O O . LEU A 1 81 ? -6.712 -15.485 -23.983 1.00 54.72 81 LEU A O 1
ATOM 633 N N . ASN A 1 82 ? -8.396 -16.602 -23.002 1.00 63.22 82 ASN A N 1
ATOM 634 C CA . ASN A 1 82 ? -9.415 -15.588 -23.294 1.00 63.22 82 ASN A CA 1
ATOM 635 C C . ASN A 1 82 ? -9.262 -14.406 -22.320 1.00 63.22 82 ASN A C 1
ATOM 637 O O . ASN A 1 82 ? -10.046 -14.226 -21.390 1.00 63.22 82 ASN A O 1
ATOM 641 N N . LEU A 1 83 ? -8.176 -13.665 -22.499 1.00 63.72 83 LEU A N 1
ATOM 642 C CA . LEU A 1 83 ? -7.797 -12.459 -21.785 1.00 63.72 83 LEU A CA 1
ATOM 643 C C . LEU A 1 83 ? -7.560 -11.368 -22.840 1.00 63.72 83 LEU A C 1
ATOM 645 O O . LEU A 1 83 ? -7.208 -11.685 -23.978 1.00 63.72 83 LEU A O 1
ATOM 649 N N . PRO A 1 84 ? -7.755 -10.084 -22.508 1.00 62.50 84 PRO A N 1
ATOM 650 C CA . PRO A 1 84 ? -7.400 -9.007 -23.424 1.00 62.50 84 PRO A CA 1
ATOM 651 C C . PRO A 1 84 ? -5.920 -9.110 -23.820 1.00 62.50 84 PRO A C 1
ATOM 653 O O . PRO A 1 84 ? -5.068 -9.366 -22.970 1.00 62.50 84 PRO A O 1
ATOM 656 N N . ALA A 1 85 ? -5.624 -8.893 -25.108 1.00 64.81 85 ALA A N 1
ATOM 657 C CA . ALA A 1 85 ? -4.289 -9.071 -25.693 1.00 64.81 85 ALA A CA 1
ATOM 658 C C . ALA A 1 85 ? -3.182 -8.306 -24.944 1.00 64.81 85 ALA A C 1
ATOM 660 O O . ALA A 1 85 ? -2.051 -8.774 -24.844 1.00 64.81 85 ALA A O 1
ATOM 661 N N . ALA A 1 86 ? -3.526 -7.147 -24.378 1.00 64.00 86 ALA A N 1
ATOM 662 C CA . ALA A 1 86 ? -2.710 -6.433 -23.412 1.00 64.00 86 ALA A CA 1
ATOM 663 C C . ALA A 1 86 ? -3.602 -5.642 -22.447 1.00 64.00 86 ALA A C 1
ATOM 665 O O . ALA A 1 86 ? -4.696 -5.195 -22.802 1.00 64.00 86 ALA A O 1
ATOM 666 N N . HIS A 1 87 ? -3.094 -5.406 -21.239 1.00 66.12 87 HIS A N 1
ATOM 667 C CA . HIS A 1 87 ? -3.618 -4.385 -20.340 1.00 66.12 87 HIS A CA 1
ATOM 668 C C . HIS A 1 87 ? -2.706 -3.158 -20.420 1.00 66.12 87 HIS A C 1
ATOM 670 O O . HIS A 1 87 ? -1.624 -3.181 -19.829 1.00 66.12 87 HIS A O 1
ATOM 676 N N . PRO A 1 88 ? -3.094 -2.093 -21.151 1.00 63.84 88 PRO A N 1
ATOM 677 C CA . PRO A 1 88 ? -2.262 -0.904 -21.243 1.00 63.84 88 PRO A CA 1
ATOM 678 C C . PRO A 1 88 ? -2.039 -0.334 -19.841 1.00 63.84 88 PRO A C 1
ATOM 680 O O . PRO A 1 88 ? -2.987 -0.186 -19.068 1.00 63.84 88 PRO A O 1
ATOM 683 N N . VAL A 1 89 ? -0.787 -0.003 -19.522 1.00 67.94 89 VAL A N 1
ATOM 684 C CA . VAL A 1 89 ? -0.417 0.673 -18.272 1.00 67.94 89 VAL A CA 1
ATOM 685 C C . VAL A 1 89 ? -0.325 2.173 -18.560 1.00 67.94 89 VAL A C 1
ATOM 687 O O . VAL A 1 89 ? 0.732 2.664 -18.974 1.00 67.94 89 VAL A O 1
ATOM 690 N N . PRO A 1 90 ? -1.420 2.941 -18.406 1.00 61.91 90 PRO A N 1
ATOM 691 C CA . PRO A 1 90 ? -1.393 4.368 -18.680 1.00 61.91 90 PRO A CA 1
ATOM 692 C C . PRO A 1 90 ? -0.386 5.063 -17.755 1.00 61.91 90 PRO A C 1
ATOM 694 O O . PRO A 1 90 ? -0.356 4.821 -16.550 1.00 61.91 90 PRO A O 1
ATOM 697 N N . ARG A 1 91 ? 0.392 5.999 -18.316 1.00 72.75 91 ARG A N 1
ATOM 698 C CA . ARG A 1 91 ? 1.367 6.841 -17.592 1.00 72.75 91 ARG A CA 1
ATOM 699 C C . ARG A 1 91 ? 2.566 6.077 -17.006 1.00 72.75 91 ARG A C 1
ATOM 701 O O . ARG A 1 91 ? 2.991 6.380 -15.892 1.00 72.75 91 ARG A O 1
ATOM 708 N N . ALA A 1 92 ? 3.167 5.167 -17.773 1.00 76.31 92 ALA A N 1
ATOM 709 C CA . ALA A 1 92 ? 4.404 4.473 -17.392 1.00 76.31 92 ALA A CA 1
ATOM 710 C C . ALA A 1 92 ? 5.520 5.421 -16.890 1.00 76.31 92 ALA A C 1
ATOM 712 O O . ALA A 1 92 ? 6.159 5.121 -15.891 1.00 76.31 92 ALA A O 1
ATOM 713 N N . ALA A 1 93 ? 5.672 6.614 -17.478 1.00 81.19 93 ALA A N 1
ATOM 714 C CA . ALA A 1 93 ? 6.638 7.620 -17.012 1.00 81.19 93 ALA A CA 1
ATOM 715 C C . ALA A 1 93 ? 6.369 8.126 -15.578 1.00 81.19 93 ALA A C 1
ATOM 717 O O . ALA A 1 93 ? 7.292 8.404 -14.815 1.00 81.19 93 ALA A O 1
ATOM 718 N N . ARG A 1 94 ? 5.093 8.237 -15.173 1.00 83.12 94 ARG A N 1
ATOM 719 C CA . ARG A 1 94 ? 4.740 8.585 -13.787 1.00 83.12 94 ARG A CA 1
ATOM 720 C C . ARG A 1 94 ? 5.084 7.437 -12.840 1.00 83.12 94 ARG A C 1
ATOM 722 O O . ARG A 1 94 ? 5.516 7.701 -11.723 1.00 83.12 94 ARG A O 1
ATOM 729 N N . LEU A 1 95 ? 4.863 6.196 -13.274 1.00 82.62 95 LEU A N 1
ATOM 730 C CA . LEU A 1 95 ? 5.210 5.007 -12.500 1.00 82.62 95 LEU A CA 1
ATOM 731 C C . LEU A 1 95 ? 6.725 4.917 -12.295 1.00 82.62 95 LEU A C 1
ATOM 733 O O . LEU A 1 95 ? 7.157 4.778 -11.159 1.00 82.62 95 LEU A O 1
ATOM 737 N N . GLU A 1 96 ? 7.507 5.095 -13.360 1.00 86.50 96 GLU A N 1
ATOM 738 C CA . GLU A 1 96 ? 8.972 5.168 -13.320 1.00 86.50 96 GLU A CA 1
ATOM 739 C C . GLU A 1 96 ? 9.446 6.192 -12.291 1.00 86.50 96 GLU A C 1
ATOM 741 O O . GLU A 1 96 ? 10.151 5.830 -11.358 1.00 86.50 96 GLU A O 1
ATOM 746 N N . LYS A 1 97 ? 8.945 7.432 -12.357 1.00 89.44 97 LYS A N 1
ATOM 747 C CA . LYS A 1 97 ? 9.303 8.480 -11.389 1.00 89.44 97 LYS A CA 1
ATOM 748 C C . LYS A 1 97 ? 9.033 8.073 -9.933 1.00 89.44 97 LYS A C 1
ATOM 750 O O . LYS A 1 97 ? 9.832 8.389 -9.056 1.00 89.44 97 LYS A O 1
ATOM 755 N N . ILE A 1 98 ? 7.902 7.417 -9.663 1.00 90.00 98 ILE A N 1
ATOM 756 C CA . ILE A 1 98 ? 7.541 6.977 -8.306 1.00 90.00 98 ILE A CA 1
ATOM 757 C C . ILE A 1 98 ? 8.445 5.826 -7.854 1.00 90.00 98 ILE A C 1
ATOM 759 O O . ILE A 1 98 ? 8.947 5.870 -6.735 1.00 90.00 98 ILE A O 1
ATOM 763 N N . LEU A 1 99 ? 8.671 4.825 -8.711 1.00 89.19 99 LEU A N 1
ATOM 764 C CA . LEU A 1 99 ? 9.520 3.674 -8.396 1.00 89.19 99 LEU A CA 1
ATOM 765 C C . LEU A 1 99 ? 10.977 4.095 -8.181 1.00 89.19 99 LEU A C 1
ATOM 767 O O . LEU A 1 99 ? 11.574 3.682 -7.195 1.00 89.19 99 LEU A O 1
ATOM 771 N N . SER A 1 100 ? 11.524 4.972 -9.027 1.00 90.88 100 SER A N 1
ATOM 772 C CA . SER A 1 100 ? 12.861 5.550 -8.834 1.00 90.88 100 SER A CA 1
ATOM 773 C C . SER A 1 100 ? 12.967 6.292 -7.509 1.00 90.88 100 SER A C 1
ATOM 775 O O . SER A 1 100 ? 13.887 6.039 -6.741 1.00 90.88 100 SER A O 1
ATOM 777 N N . ARG A 1 101 ? 11.981 7.135 -7.176 1.00 92.31 101 ARG A N 1
ATOM 778 C CA . ARG A 1 101 ? 11.981 7.861 -5.900 1.00 92.31 101 ARG A CA 1
ATOM 779 C C . ARG A 1 101 ? 11.929 6.921 -4.693 1.00 92.31 101 ARG A C 1
ATOM 781 O O . ARG A 1 101 ? 12.624 7.168 -3.714 1.00 92.31 101 ARG A O 1
ATOM 788 N N . LEU A 1 102 ? 11.110 5.871 -4.746 1.00 92.19 102 LEU A N 1
ATOM 789 C CA . LEU A 1 102 ? 11.036 4.863 -3.683 1.00 92.19 102 LEU A CA 1
ATOM 790 C C . LEU A 1 102 ? 12.360 4.102 -3.538 1.00 92.19 102 LEU A C 1
ATOM 792 O O . LEU A 1 102 ? 12.841 3.937 -2.419 1.00 92.19 102 LEU A O 1
ATOM 796 N N . TYR A 1 103 ? 12.973 3.720 -4.657 1.00 91.19 103 TYR A N 1
ATOM 797 C CA . TYR A 1 103 ? 14.256 3.025 -4.676 1.00 91.19 103 TYR A CA 1
ATOM 798 C C . TYR A 1 103 ? 15.410 3.881 -4.136 1.00 91.19 103 TYR A C 1
ATOM 800 O O . TYR A 1 103 ? 16.276 3.365 -3.430 1.00 91.19 103 TYR A O 1
ATOM 808 N N . ASP A 1 104 ? 15.415 5.183 -4.431 1.00 91.00 104 ASP A N 1
ATOM 809 C CA . ASP A 1 104 ? 16.431 6.116 -3.935 1.00 91.00 104 ASP A CA 1
ATOM 810 C C . ASP A 1 104 ? 16.275 6.378 -2.432 1.00 91.00 104 ASP A C 1
ATOM 812 O O . ASP A 1 104 ? 17.264 6.393 -1.698 1.00 91.00 104 ASP A O 1
ATOM 816 N N . LEU A 1 105 ? 15.034 6.562 -1.966 1.00 92.19 105 LEU A N 1
ATOM 817 C CA . LEU A 1 105 ? 14.735 6.831 -0.557 1.00 92.19 105 LEU A CA 1
ATOM 818 C C . LEU A 1 105 ? 14.899 5.597 0.337 1.00 92.19 105 LEU A C 1
ATOM 820 O O . LEU A 1 105 ? 15.211 5.760 1.513 1.00 92.19 105 LEU A O 1
ATOM 824 N N . LYS A 1 106 ? 14.695 4.388 -0.206 1.00 91.75 106 LYS A N 1
ATOM 825 C CA . LYS A 1 106 ? 14.743 3.105 0.521 1.00 91.75 106 LYS A CA 1
ATOM 826 C C . LYS A 1 106 ? 13.960 3.146 1.840 1.00 91.75 106 LYS A C 1
ATOM 828 O O . LYS A 1 106 ? 14.553 2.952 2.902 1.00 91.75 106 LYS A O 1
ATOM 833 N N . PRO A 1 107 ? 12.645 3.415 1.783 1.00 93.44 107 PRO A N 1
ATOM 834 C CA . PRO A 1 107 ? 11.830 3.516 2.983 1.00 93.44 107 PRO A CA 1
ATOM 835 C C . PRO A 1 107 ? 11.896 2.213 3.786 1.00 93.44 107 PRO A C 1
ATOM 837 O O . PRO A 1 107 ? 11.757 1.121 3.230 1.00 93.44 107 PRO A O 1
ATOM 840 N N . ALA A 1 108 ? 12.101 2.329 5.095 1.00 94.06 108 ALA A N 1
ATOM 841 C CA . ALA A 1 108 ? 12.224 1.188 5.999 1.00 94.06 108 ALA A CA 1
ATOM 842 C C . ALA A 1 108 ? 10.860 0.686 6.500 1.00 94.06 108 ALA A C 1
ATOM 844 O O . ALA A 1 108 ? 10.763 -0.403 7.070 1.00 94.06 108 ALA A O 1
ATOM 845 N N . SER A 1 109 ? 9.802 1.472 6.290 1.00 95.69 109 SER A N 1
ATOM 846 C CA . SER A 1 109 ? 8.465 1.206 6.811 1.00 95.69 109 SER A CA 1
ATOM 847 C C . SER A 1 109 ? 7.360 1.562 5.814 1.00 95.69 109 SER A C 1
ATOM 849 O O . SER A 1 109 ? 7.536 2.348 4.881 1.00 95.69 109 SER A O 1
ATOM 851 N N . PHE A 1 110 ? 6.176 0.978 6.019 1.00 96.31 110 PHE A N 1
ATOM 852 C CA . PHE A 1 110 ? 5.001 1.301 5.207 1.00 96.31 110 PHE A CA 1
ATOM 853 C C . PHE A 1 110 ? 4.539 2.753 5.424 1.00 96.31 110 PHE A C 1
ATOM 855 O O . PHE A 1 110 ? 4.068 3.385 4.483 1.00 96.31 110 PHE A O 1
ATOM 862 N N . GLU A 1 111 ? 4.725 3.302 6.629 1.00 96.12 111 GLU A N 1
ATOM 863 C CA . GLU A 1 111 ? 4.475 4.719 6.937 1.00 96.12 111 GLU A CA 1
ATOM 864 C C . GLU A 1 111 ? 5.338 5.642 6.070 1.00 96.12 111 GLU A C 1
ATOM 866 O O . GLU A 1 111 ? 4.815 6.564 5.442 1.00 96.12 111 GLU A O 1
ATOM 871 N N . GLU A 1 112 ? 6.635 5.350 5.952 1.00 95.50 112 GLU A N 1
ATOM 872 C CA . GLU A 1 112 ? 7.543 6.115 5.093 1.00 95.50 112 GLU A CA 1
ATOM 873 C C . GLU A 1 112 ? 7.141 6.040 3.619 1.00 95.50 112 GLU A C 1
ATOM 875 O O . GLU A 1 112 ? 7.165 7.061 2.937 1.00 95.50 112 GLU A O 1
ATOM 880 N N . ILE A 1 113 ? 6.693 4.875 3.131 1.00 95.38 113 ILE A N 1
ATOM 881 C CA . ILE A 1 113 ? 6.164 4.741 1.762 1.00 95.38 113 ILE A CA 1
ATOM 882 C C . ILE A 1 113 ? 4.966 5.660 1.540 1.00 95.38 113 ILE A C 1
ATOM 884 O O . ILE A 1 113 ? 4.892 6.330 0.509 1.00 95.38 113 ILE A O 1
ATOM 888 N N . LEU A 1 114 ? 4.028 5.705 2.489 1.00 95.19 114 LEU A N 1
ATOM 889 C CA . LEU A 1 114 ? 2.857 6.579 2.397 1.00 95.19 114 LEU A CA 1
ATOM 890 C C . LEU A 1 114 ? 3.233 8.066 2.448 1.00 95.19 114 LEU A C 1
ATOM 892 O O . LEU A 1 114 ? 2.524 8.885 1.863 1.00 95.19 114 LEU A O 1
ATOM 896 N N . ALA A 1 115 ? 4.344 8.412 3.103 1.00 94.94 115 ALA A N 1
ATOM 897 C CA . ALA A 1 115 ? 4.866 9.774 3.158 1.00 94.94 115 ALA A CA 1
ATOM 898 C C . ALA A 1 115 ? 5.573 10.216 1.859 1.00 94.94 115 ALA A C 1
ATOM 900 O O . ALA A 1 115 ? 5.798 11.413 1.658 1.00 94.94 115 ALA A O 1
ATOM 901 N N . VAL A 1 116 ? 5.907 9.290 0.949 1.00 93.94 116 VAL A N 1
ATOM 902 C CA . VAL A 1 116 ? 6.536 9.634 -0.333 1.00 93.94 116 VAL A CA 1
ATOM 903 C C . VAL A 1 116 ? 5.529 10.308 -1.262 1.00 93.94 116 VAL A C 1
ATOM 905 O O . VAL A 1 116 ? 4.578 9.706 -1.761 1.00 93.94 116 VAL A O 1
ATOM 908 N N . GLU A 1 117 ? 5.784 11.576 -1.578 1.00 91.00 117 GLU A N 1
ATOM 909 C CA . GLU A 1 117 ? 4.967 12.330 -2.524 1.00 91.00 117 GLU A CA 1
ATOM 910 C C . GLU A 1 117 ? 4.903 11.625 -3.893 1.00 91.00 117 GLU A C 1
ATOM 912 O O . GLU A 1 117 ? 5.915 11.331 -4.539 1.00 91.00 117 GLU A O 1
ATOM 917 N N . GLY A 1 118 ? 3.668 11.401 -4.348 1.00 88.81 118 GLY A N 1
ATOM 918 C CA . GLY A 1 118 ? 3.346 10.677 -5.575 1.00 88.81 118 GLY A CA 1
ATOM 919 C C . GLY A 1 118 ? 2.785 9.280 -5.317 1.00 88.81 118 GLY A C 1
ATOM 920 O O . GLY A 1 118 ? 2.040 8.778 -6.168 1.00 88.81 118 GLY A O 1
ATOM 921 N N . VAL A 1 119 ? 3.057 8.700 -4.142 1.00 92.50 119 VAL A N 1
ATOM 922 C CA . VAL A 1 119 ? 2.398 7.481 -3.667 1.00 92.50 119 VAL A CA 1
ATOM 923 C C . VAL A 1 119 ? 0.958 7.815 -3.295 1.00 92.50 119 VAL A C 1
ATOM 925 O O . VAL A 1 119 ? 0.671 8.734 -2.536 1.00 92.50 119 VAL A O 1
ATOM 928 N N . GLY A 1 120 ? 0.021 7.080 -3.885 1.00 91.38 120 GLY A N 1
ATOM 929 C CA . GLY A 1 120 ? -1.401 7.245 -3.616 1.00 91.38 120 GLY A CA 1
ATOM 930 C C . GLY A 1 120 ? -2.142 5.913 -3.661 1.00 91.38 120 GLY A C 1
ATOM 931 O O . GLY A 1 120 ? -1.520 4.860 -3.825 1.00 91.38 120 GLY A O 1
ATOM 932 N N . PRO A 1 121 ? -3.486 5.933 -3.597 1.00 90.06 121 PRO A 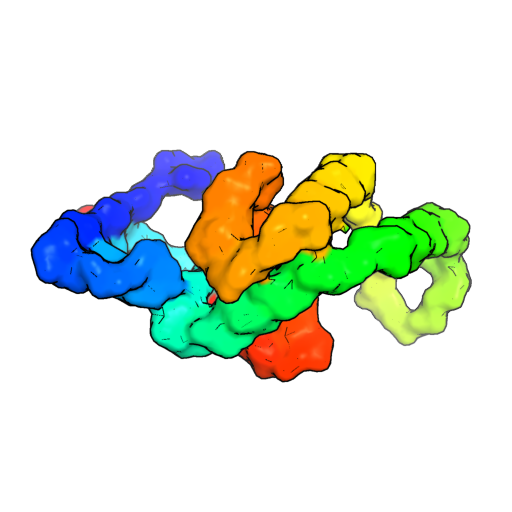N 1
ATOM 933 C CA . PRO A 1 121 ? -4.286 4.714 -3.483 1.00 90.06 121 PRO A CA 1
ATOM 934 C C . PRO A 1 121 ? -4.051 3.703 -4.611 1.00 90.06 121 PRO A C 1
ATOM 936 O O . PRO A 1 121 ? -4.135 2.502 -4.391 1.00 90.06 121 PRO A O 1
ATOM 939 N N . ALA A 1 122 ? -3.757 4.174 -5.828 1.00 88.44 122 ALA A N 1
ATOM 940 C CA . ALA A 1 122 ? -3.456 3.297 -6.957 1.00 88.44 122 ALA A CA 1
ATOM 941 C C . ALA A 1 122 ? -2.122 2.554 -6.781 1.00 88.44 122 ALA A C 1
ATOM 943 O O . ALA A 1 122 ? -2.062 1.360 -7.051 1.00 88.44 122 ALA A O 1
ATOM 944 N N . THR A 1 123 ? -1.087 3.239 -6.290 1.00 90.31 123 THR A N 1
ATOM 945 C CA . THR A 1 123 ? 0.233 2.654 -6.019 1.00 90.31 123 THR A CA 1
ATOM 946 C C . THR A 1 123 ? 0.152 1.620 -4.900 1.00 90.31 123 THR A C 1
ATOM 948 O O . THR A 1 123 ? 0.639 0.508 -5.061 1.00 90.31 123 THR A O 1
ATOM 951 N N . VAL A 1 124 ? -0.540 1.951 -3.804 1.00 93.44 124 VAL A N 1
ATOM 952 C CA . VAL A 1 124 ? -0.749 1.023 -2.680 1.00 93.44 124 VAL A CA 1
ATOM 953 C C . VAL A 1 124 ? -1.503 -0.229 -3.134 1.00 93.44 124 VAL A C 1
ATOM 955 O O . VAL A 1 124 ? -1.089 -1.339 -2.818 1.00 93.44 124 VAL A O 1
ATOM 958 N N . ARG A 1 125 ? -2.567 -0.072 -3.938 1.00 92.31 125 ARG A N 1
ATOM 959 C CA . ARG A 1 125 ? -3.284 -1.213 -4.533 1.00 92.31 125 ARG A CA 1
ATOM 960 C C . ARG A 1 125 ? -2.388 -2.074 -5.418 1.00 92.31 125 ARG A C 1
ATOM 962 O O . ARG A 1 125 ? -2.498 -3.292 -5.363 1.00 92.31 125 ARG A O 1
ATOM 969 N N . ALA A 1 126 ? -1.533 -1.454 -6.229 1.00 90.06 126 ALA A N 1
ATOM 970 C CA . ALA A 1 126 ? -0.629 -2.183 -7.111 1.00 90.06 126 ALA A CA 1
ATOM 971 C C . ALA A 1 126 ? 0.359 -3.039 -6.308 1.00 90.06 126 ALA A C 1
ATOM 973 O O . ALA A 1 126 ? 0.469 -4.230 -6.576 1.00 90.06 126 ALA A O 1
ATOM 974 N N . PHE A 1 127 ? 1.009 -2.474 -5.286 1.00 92.19 127 PHE A N 1
ATOM 975 C CA . PHE A 1 127 ? 1.915 -3.241 -4.428 1.00 92.19 127 PHE A CA 1
ATOM 976 C C . PHE A 1 127 ? 1.204 -4.355 -3.661 1.00 92.19 127 PHE A C 1
ATOM 978 O O . PHE A 1 127 ? 1.717 -5.469 -3.620 1.00 92.19 127 PHE A O 1
ATOM 985 N N . ALA A 1 128 ? 0.015 -4.091 -3.114 1.00 93.88 128 ALA A N 1
ATOM 986 C CA . ALA A 1 128 ? -0.770 -5.112 -2.424 1.00 93.88 128 ALA A CA 1
ATOM 987 C C . ALA A 1 128 ? -1.116 -6.290 -3.354 1.00 93.88 128 ALA A C 1
ATOM 989 O O . ALA A 1 128 ? -0.922 -7.443 -2.978 1.00 93.88 128 ALA A O 1
ATOM 990 N N . LEU A 1 129 ? -1.543 -5.999 -4.590 1.00 92.06 129 LEU A N 1
ATOM 991 C CA . LEU A 1 129 ? -1.865 -7.013 -5.597 1.00 92.06 129 LEU A CA 1
ATOM 992 C C . LEU A 1 129 ? -0.629 -7.810 -6.032 1.00 92.06 129 LEU A C 1
ATOM 994 O O . LEU A 1 129 ? -0.674 -9.033 -6.100 1.00 92.06 129 LEU A O 1
ATOM 998 N N . VAL A 1 130 ? 0.482 -7.128 -6.325 1.00 89.62 130 VAL A N 1
ATOM 999 C CA . VAL A 1 130 ? 1.744 -7.788 -6.696 1.00 89.62 130 VAL A CA 1
ATOM 1000 C C . VAL A 1 130 ? 2.235 -8.666 -5.546 1.00 89.62 130 VAL A C 1
ATOM 1002 O O . VAL A 1 130 ? 2.631 -9.807 -5.773 1.00 89.62 130 VAL A O 1
ATOM 1005 N N . GLY A 1 131 ? 2.148 -8.166 -4.313 1.00 91.50 131 GLY A N 1
ATOM 1006 C CA . GLY A 1 131 ? 2.484 -8.909 -3.106 1.00 91.50 131 GLY A CA 1
ATOM 1007 C C . GLY A 1 131 ? 1.657 -10.185 -2.959 1.00 91.50 131 GLY A C 1
ATOM 1008 O O . GLY A 1 131 ? 2.204 -11.262 -2.720 1.00 91.50 131 GLY A O 1
ATOM 1009 N N . GLU A 1 132 ? 0.346 -10.078 -3.154 1.00 92.62 132 GLU A N 1
ATOM 1010 C CA . GLU A 1 132 ? -0.563 -11.219 -3.110 1.00 92.62 132 GLU A CA 1
ATOM 1011 C C . GLU A 1 132 ? -0.253 -12.252 -4.203 1.00 92.62 132 GLU A C 1
ATOM 1013 O O . GLU A 1 132 ? -0.176 -13.443 -3.908 1.00 92.62 132 GLU A O 1
ATOM 1018 N N . VAL A 1 133 ? -0.028 -11.815 -5.445 1.00 91.06 133 VAL A N 1
ATOM 1019 C CA . VAL A 1 133 ? 0.201 -12.716 -6.588 1.00 91.06 133 VAL A CA 1
ATOM 1020 C C . VAL A 1 133 ? 1.563 -13.406 -6.517 1.00 91.06 133 VAL A C 1
ATOM 1022 O O . VAL A 1 133 ? 1.651 -14.606 -6.766 1.00 91.06 133 VAL A O 1
ATOM 1025 N N . ILE A 1 134 ? 2.628 -12.664 -6.202 1.00 88.25 134 ILE A N 1
ATOM 1026 C CA . ILE A 1 134 ? 4.001 -13.187 -6.242 1.00 88.25 134 ILE A CA 1
ATOM 1027 C C . ILE A 1 134 ? 4.350 -13.922 -4.948 1.00 88.25 134 ILE A C 1
ATOM 1029 O O . ILE A 1 134 ? 4.942 -14.998 -4.993 1.00 88.25 134 ILE A O 1
ATOM 1033 N N . TYR A 1 135 ? 3.985 -13.356 -3.794 1.00 90.50 135 TYR A N 1
ATOM 1034 C CA . TYR A 1 135 ? 4.403 -13.870 -2.486 1.00 90.50 135 TYR A CA 1
ATOM 1035 C C . TYR A 1 135 ? 3.265 -14.518 -1.690 1.00 90.50 135 TYR A C 1
ATOM 1037 O O . TYR A 1 135 ? 3.493 -14.982 -0.573 1.00 90.50 135 TYR A O 1
ATOM 1045 N N . GLY A 1 136 ? 2.035 -14.543 -2.214 1.00 93.06 136 GLY A N 1
ATOM 1046 C CA . GLY A 1 136 ? 0.886 -15.121 -1.512 1.00 93.06 136 GLY A CA 1
ATOM 1047 C C . GLY A 1 136 ? 0.454 -14.330 -0.273 1.00 93.06 136 GLY A C 1
ATOM 1048 O O . GLY A 1 136 ? -0.288 -14.859 0.559 1.00 93.06 136 GLY A O 1
ATOM 1049 N N . VAL A 1 137 ? 0.922 -13.085 -0.104 1.00 95.25 137 VAL A N 1
ATOM 1050 C CA . VAL A 1 137 ? 0.616 -12.270 1.081 1.00 95.25 137 VAL A CA 1
ATOM 1051 C C . VAL A 1 137 ? -0.699 -11.516 0.914 1.00 95.25 137 VAL A C 1
ATOM 1053 O O . VAL A 1 137 ? -0.754 -10.381 0.446 1.00 95.25 137 VAL A O 1
ATOM 1056 N N . LYS A 1 138 ? -1.785 -12.163 1.322 1.00 94.62 138 LYS A N 1
ATOM 1057 C CA . LYS A 1 138 ? -3.130 -11.600 1.198 1.00 94.62 138 LYS A CA 1
ATOM 1058 C C . LYS A 1 138 ? -3.320 -10.412 2.149 1.00 94.62 138 LYS A C 1
ATOM 1060 O O . LYS A 1 138 ? -3.131 -10.589 3.355 1.00 94.62 138 LYS A O 1
ATOM 1065 N N . PRO A 1 139 ? -3.680 -9.217 1.652 1.00 95.94 139 PRO A N 1
ATOM 1066 C CA . PRO A 1 139 ? -4.190 -8.161 2.512 1.00 95.94 139 PRO A CA 1
ATOM 1067 C C . PRO A 1 139 ? -5.609 -8.507 2.989 1.00 95.94 139 PRO A C 1
ATOM 1069 O O . PRO A 1 139 ? -6.304 -9.330 2.392 1.00 95.94 139 PRO A O 1
ATOM 1072 N N . SER A 1 140 ? -6.069 -7.853 4.051 1.00 96.62 140 SER A N 1
ATOM 1073 C CA . SER A 1 140 ? -7.472 -7.910 4.451 1.00 96.62 140 SER A CA 1
ATOM 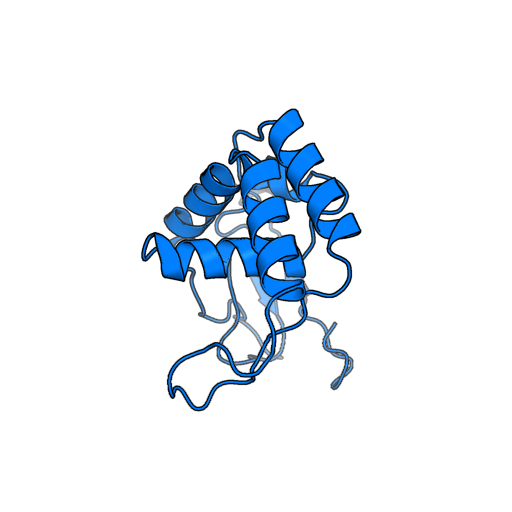1074 C C . SER A 1 140 ? -8.353 -7.218 3.411 1.00 96.62 140 SER A C 1
ATOM 1076 O O . SER A 1 140 ? -8.058 -6.111 2.948 1.00 96.62 140 SER A O 1
ATOM 1078 N N . HIS A 1 141 ? -9.455 -7.884 3.076 1.00 95.19 141 HIS A N 1
ATOM 1079 C CA . HIS A 1 141 ? -10.541 -7.343 2.259 1.00 95.19 141 HIS A CA 1
ATOM 1080 C C . HIS A 1 141 ? -11.799 -7.036 3.083 1.00 95.19 141 HIS A C 1
ATOM 1082 O O . HIS A 1 141 ? -12.850 -6.725 2.517 1.00 95.19 141 HIS A O 1
ATOM 1088 N N . GLU A 1 142 ? -11.699 -7.154 4.408 1.00 94.25 142 GLU A N 1
ATOM 1089 C CA . GLU A 1 142 ? -12.791 -6.868 5.324 1.00 94.25 142 GLU A CA 1
ATOM 1090 C C . GLU A 1 142 ? -13.023 -5.361 5.424 1.00 94.25 142 GLU A C 1
ATOM 1092 O O . GLU A 1 142 ? -12.094 -4.559 5.574 1.00 94.25 142 GLU A O 1
ATOM 1097 N N . ASP A 1 143 ? -14.292 -4.976 5.331 1.00 94.12 143 ASP A N 1
ATOM 1098 C CA . ASP A 1 143 ? -14.691 -3.587 5.430 1.00 94.12 143 ASP A CA 1
ATOM 1099 C C . ASP A 1 143 ? -14.563 -3.084 6.881 1.00 94.12 143 ASP A C 1
ATOM 1101 O O . ASP A 1 143 ? -15.282 -3.575 7.749 1.00 94.12 143 ASP A O 1
ATOM 1105 N N . PRO A 1 144 ? -13.724 -2.070 7.174 1.00 93.50 144 PRO A N 1
ATOM 1106 C CA . PRO A 1 144 ? -13.525 -1.590 8.545 1.00 93.50 144 PRO A CA 1
ATOM 1107 C C . PRO A 1 144 ? -14.711 -0.794 9.117 1.00 93.50 144 PRO A C 1
ATOM 1109 O O . PRO A 1 144 ? -14.633 -0.315 10.249 1.00 93.50 144 PRO A O 1
ATOM 1112 N N . VAL A 1 145 ? -15.779 -0.573 8.342 1.00 93.25 145 VAL A N 1
ATOM 1113 C CA . VAL A 1 145 ? -16.980 0.146 8.793 1.00 93.25 145 VAL A CA 1
ATOM 1114 C C . VAL A 1 145 ? -17.625 -0.575 9.979 1.00 93.25 145 VAL A C 1
ATOM 1116 O O . VAL A 1 145 ? -18.069 -1.714 9.859 1.00 93.25 145 VAL A O 1
ATOM 1119 N N . ARG A 1 146 ? -17.741 0.140 11.105 1.00 89.25 146 ARG A N 1
ATOM 1120 C CA . ARG A 1 146 ? -18.396 -0.340 12.337 1.00 89.25 146 ARG A CA 1
ATOM 1121 C C . ARG A 1 146 ? -19.797 0.235 12.534 1.00 89.25 146 ARG A C 1
ATOM 1123 O O . ARG A 1 146 ? -20.628 -0.397 13.175 1.00 89.25 146 ARG A O 1
ATOM 1130 N N . TYR A 1 147 ? -20.061 1.423 11.989 1.00 86.44 147 TYR A N 1
ATOM 1131 C CA . TYR A 1 147 ? -21.324 2.140 12.174 1.00 86.44 147 TYR A CA 1
ATOM 1132 C C . TYR A 1 147 ? -21.830 2.724 10.852 1.00 86.44 147 TYR A C 1
ATOM 1134 O O . TYR A 1 147 ? -21.031 3.226 10.064 1.00 86.44 147 TYR A O 1
ATOM 1142 N N . SER A 1 148 ? -23.146 2.705 10.625 1.00 72.06 148 SER A N 1
ATOM 1143 C CA . SER A 1 148 ? -23.768 3.128 9.357 1.00 72.06 148 SER A CA 1
ATOM 1144 C C . SER A 1 148 ? -24.989 4.046 9.525 1.00 72.06 148 SER A C 1
ATOM 1146 O O . SER A 1 148 ? -25.860 4.057 8.658 1.00 72.06 148 SER A O 1
ATOM 1148 N N . TYR A 1 149 ? -25.094 4.742 10.659 1.00 65.81 149 TYR A N 1
ATOM 1149 C CA . TYR A 1 149 ? -26.222 5.624 10.978 1.00 65.81 149 TYR A CA 1
ATOM 1150 C C . TYR A 1 149 ? -26.110 7.015 10.341 1.00 65.81 149 TYR A C 1
ATOM 1152 O O . TYR A 1 149 ? -24.976 7.448 10.017 1.00 65.81 149 TYR A O 1
#